Protein AF-A0A4Q3L6T0-F1 (afdb_monomer_lite)

Sequence (148 aa):
ELEGDLAALQEFAPKQRVLRARMAEKEELEARISYLRLQMQRKKTPHGPPHRLSEAALQGRIAKVRAQAVALDDEIRPLAEAAARLPNPEWGSLMRAGNDKSHLARQVERYADIYMSRVSNFLWQTPYSYMRALRGTLPHDILDTADR

Radius of gyration: 22.82 Å; chains: 1; bounding box: 48×35×68 Å

Secondary structure (DSSP, 8-state):
-HHHHHHHHHHHHHHHHHHHHHHHHHHHHHHHHHHHHHHHHHHHSTTPPP-SS-HHHHHHHHHHHHHHHHHHHHHHHHHHHHHHTSS-TTT--TTEETTEE-HHHHHHHHH-SS--S-GGGGGGS-TT----PPPPP-TTS---GGG-

pLDDT: mean 91.99, std 9.19, range [38.28, 98.0]

Foldseek 3Di:
DVVQLVVQCVVCVVLVVVLVVLVVVLVVLVVVLVVLVVVLVLVPDDVRDDDPDDNVRSVVVSVVSVVVSVVSCVVNVVSLLSQQCPPHNPHHDCQDDRPHGDPVVVVCVVPPPDDDPDPCVCVVPDPPDDDDDDDDDDPPDDDDPVND

Structure (mmCIF, N/CA/C/O backbone):
data_AF-A0A4Q3L6T0-F1
#
_entry.id   AF-A0A4Q3L6T0-F1
#
loop_
_atom_site.group_PDB
_atom_site.id
_atom_site.type_symbol
_atom_site.label_atom_id
_atom_site.label_alt_id
_atom_site.label_comp_id
_atom_site.label_asym_id
_atom_site.label_entity_id
_atom_site.label_seq_id
_atom_site.pdbx_PDB_ins_code
_atom_site.Cartn_x
_atom_site.Cartn_y
_atom_site.Cartn_z
_atom_site.occupancy
_atom_site.B_iso_or_equiv
_atom_site.auth_seq_id
_atom_site.auth_comp_id
_atom_site.auth_asym_id
_atom_site.auth_atom_id
_atom_site.pdbx_PDB_model_num
ATOM 1 N N . GLU A 1 1 ? 11.737 -7.370 -16.969 1.00 79.75 1 GLU A N 1
ATOM 2 C CA . GLU A 1 1 ? 11.548 -7.026 -15.540 1.00 79.75 1 GLU A CA 1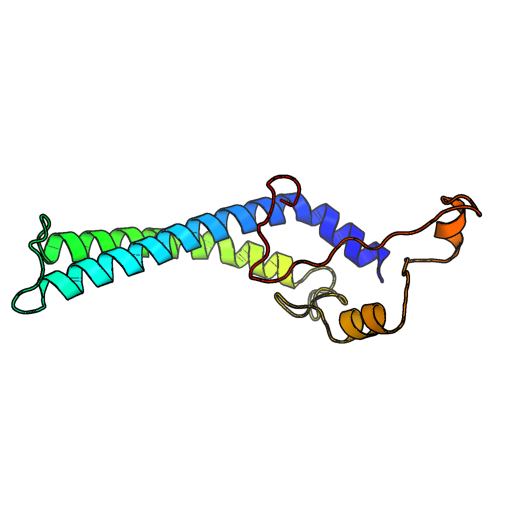
ATOM 3 C C . GLU A 1 1 ? 10.759 -5.728 -15.341 1.00 79.75 1 GLU A C 1
ATOM 5 O O . GLU A 1 1 ? 9.545 -5.816 -15.250 1.00 79.75 1 GLU A O 1
ATOM 10 N N . LEU A 1 2 ? 11.360 -4.526 -15.383 1.00 89.75 2 LEU A N 1
ATOM 11 C CA . LEU A 1 2 ? 10.659 -3.279 -15.001 1.00 89.75 2 LEU A CA 1
ATOM 12 C C . LEU A 1 2 ? 9.374 -2.970 -15.803 1.00 89.75 2 LEU A C 1
ATOM 14 O O . LEU A 1 2 ? 8.397 -2.501 -15.229 1.00 89.75 2 LEU A O 1
ATOM 18 N N . GLU A 1 3 ? 9.357 -3.224 -17.117 1.00 92.69 3 GLU A N 1
ATOM 19 C CA . GLU A 1 3 ? 8.159 -2.982 -17.949 1.00 92.69 3 GLU A CA 1
ATOM 20 C C . GLU A 1 3 ? 7.003 -3.919 -17.578 1.00 92.69 3 GLU A C 1
ATOM 22 O O . GLU A 1 3 ? 5.851 -3.495 -17.583 1.00 92.69 3 GLU A O 1
ATOM 27 N N . GLY A 1 4 ? 7.314 -5.168 -17.211 1.00 93.12 4 GLY A N 1
ATOM 28 C CA . GLY A 1 4 ? 6.326 -6.152 -16.766 1.00 93.12 4 GLY A CA 1
ATOM 29 C C . GLY A 1 4 ? 5.736 -5.792 -15.405 1.00 93.12 4 GLY A C 1
ATOM 30 O O . GLY A 1 4 ? 4.515 -5.785 -15.260 1.00 93.12 4 GLY A O 1
ATOM 31 N N . ASP A 1 5 ? 6.585 -5.406 -14.443 1.00 92.25 5 ASP A N 1
ATOM 32 C CA . ASP A 1 5 ? 6.147 -4.859 -13.150 1.00 92.25 5 ASP A CA 1
ATOM 33 C C . ASP A 1 5 ? 5.206 -3.662 -13.361 1.00 92.25 5 ASP A C 1
ATOM 35 O O . ASP A 1 5 ? 4.123 -3.610 -12.777 1.00 92.25 5 ASP A O 1
ATOM 39 N N . LEU A 1 6 ? 5.584 -2.712 -14.225 1.00 92.62 6 LEU A N 1
ATOM 40 C CA . LEU A 1 6 ? 4.780 -1.518 -14.476 1.00 92.62 6 LEU A CA 1
ATOM 41 C C . LEU A 1 6 ? 3.431 -1.849 -15.127 1.00 92.62 6 LEU A C 1
ATOM 43 O O . LEU A 1 6 ? 2.411 -1.318 -14.689 1.00 92.62 6 LEU A O 1
ATOM 47 N N . ALA A 1 7 ? 3.410 -2.727 -16.132 1.00 95.38 7 ALA A N 1
ATOM 48 C CA . ALA A 1 7 ? 2.179 -3.145 -16.799 1.00 95.38 7 ALA A CA 1
ATOM 49 C C . ALA A 1 7 ? 1.206 -3.819 -15.818 1.00 95.38 7 ALA A C 1
ATOM 51 O O . ALA A 1 7 ? 0.035 -3.446 -15.757 1.00 95.38 7 ALA A O 1
ATOM 52 N N . ALA A 1 8 ? 1.705 -4.733 -14.980 1.00 94.81 8 ALA A N 1
ATOM 53 C CA . ALA A 1 8 ? 0.903 -5.403 -13.959 1.00 94.81 8 ALA A CA 1
ATOM 54 C C . ALA A 1 8 ? 0.337 -4.416 -12.920 1.00 94.81 8 ALA A C 1
ATOM 56 O O . ALA A 1 8 ? -0.836 -4.497 -12.549 1.00 94.81 8 ALA A O 1
ATOM 57 N N . LEU A 1 9 ? 1.144 -3.446 -12.473 1.00 92.81 9 LEU A N 1
ATOM 58 C CA . LEU A 1 9 ? 0.697 -2.400 -11.546 1.00 92.81 9 LEU A CA 1
ATOM 59 C C . LEU A 1 9 ? -0.357 -1.476 -12.172 1.00 92.81 9 LEU A C 1
ATOM 61 O O . LEU A 1 9 ? -1.307 -1.085 -11.494 1.00 92.81 9 LEU A O 1
ATOM 65 N N . GLN A 1 10 ? -0.208 -1.132 -13.453 1.00 95.50 10 GLN A N 1
ATOM 66 C CA . GLN A 1 10 ? -1.180 -0.319 -14.187 1.00 95.50 10 GLN A CA 1
ATOM 67 C C . GLN A 1 10 ? -2.512 -1.052 -14.355 1.00 95.50 10 GLN A C 1
ATOM 69 O O . GLN A 1 10 ? -3.564 -0.473 -14.083 1.00 95.50 10 GLN A O 1
ATOM 74 N N . GLU A 1 11 ? -2.475 -2.330 -14.733 1.00 97.00 11 GLU A N 1
ATOM 75 C CA . GLU A 1 11 ? -3.670 -3.166 -14.863 1.00 97.00 11 GLU A CA 1
ATOM 76 C C . GLU A 1 11 ? -4.397 -3.322 -13.517 1.00 97.00 11 GLU A C 1
ATOM 78 O O . GLU A 1 11 ? -5.625 -3.232 -13.441 1.00 97.00 11 GLU A O 1
ATOM 83 N N . PHE A 1 12 ? -3.646 -3.476 -12.424 1.00 96.50 12 PHE A N 1
ATOM 84 C CA . PHE A 1 12 ? -4.212 -3.609 -11.083 1.00 96.50 12 PHE A CA 1
ATOM 85 C C . PHE A 1 12 ? -4.643 -2.276 -10.448 1.00 96.50 12 PHE A C 1
ATOM 87 O O . PHE A 1 12 ? -5.361 -2.277 -9.445 1.00 96.50 12 PHE A O 1
ATOM 94 N N . ALA A 1 13 ? -4.276 -1.126 -11.022 1.00 95.81 13 ALA A N 1
ATOM 95 C CA . ALA A 1 13 ? -4.515 0.194 -10.432 1.00 95.81 13 ALA A CA 1
ATOM 96 C C . ALA A 1 13 ? -5.977 0.458 -9.997 1.00 95.81 13 ALA A C 1
ATOM 98 O O . ALA A 1 13 ? -6.172 1.031 -8.919 1.00 95.81 13 ALA A O 1
ATOM 99 N N . PRO A 1 14 ? -7.028 0.041 -10.738 1.00 97.50 14 PRO A N 1
ATOM 100 C CA . PRO A 1 14 ? -8.408 0.180 -10.273 1.00 97.50 14 PRO A CA 1
ATOM 101 C C . PRO A 1 14 ? -8.687 -0.596 -8.981 1.00 97.50 14 PRO A C 1
ATOM 103 O O . PRO A 1 14 ? -9.278 -0.043 -8.054 1.00 97.50 14 PRO A O 1
ATOM 106 N N . LYS A 1 15 ? -8.210 -1.842 -8.881 1.00 96.81 15 LYS A N 1
ATOM 107 C CA . LYS A 1 15 ? -8.349 -2.675 -7.676 1.00 96.81 15 LYS A CA 1
ATOM 108 C C . LYS A 1 15 ? -7.513 -2.123 -6.524 1.00 96.81 15 LYS A C 1
ATOM 110 O O . LYS A 1 15 ? -7.988 -2.091 -5.393 1.00 96.81 15 LYS A O 1
ATOM 115 N N . GLN A 1 16 ? -6.324 -1.594 -6.815 1.00 95.56 16 GLN A N 1
ATOM 116 C CA . GLN A 1 16 ? -5.480 -0.926 -5.826 1.00 95.56 16 GLN A CA 1
ATOM 117 C C . GLN A 1 16 ? -6.174 0.289 -5.192 1.00 95.56 16 GLN A C 1
ATOM 119 O O . GLN A 1 16 ? -6.044 0.500 -3.986 1.00 95.56 16 GLN A O 1
ATOM 124 N N . ARG A 1 17 ? -6.921 1.085 -5.972 1.00 96.50 17 ARG A N 1
ATOM 125 C CA . ARG A 1 17 ? -7.706 2.214 -5.438 1.00 96.50 17 ARG A CA 1
ATOM 126 C C . ARG A 1 17 ? -8.799 1.742 -4.480 1.00 96.50 17 ARG A C 1
ATOM 128 O O . ARG A 1 17 ? -8.945 2.321 -3.408 1.00 96.50 17 ARG A O 1
ATOM 135 N N . VAL A 1 18 ? -9.515 0.674 -4.837 1.00 97.44 18 VAL A N 1
ATOM 136 C CA . VAL A 1 18 ? -10.536 0.067 -3.965 1.00 97.44 18 VAL A CA 1
ATOM 137 C C . VAL A 1 18 ? -9.906 -0.459 -2.676 1.00 97.44 18 VAL A C 1
ATOM 139 O O . VAL A 1 18 ? -10.389 -0.139 -1.593 1.00 97.44 18 VAL A O 1
ATOM 142 N N . LEU A 1 19 ? -8.792 -1.191 -2.780 1.00 97.06 19 LEU A N 1
ATOM 143 C CA . LEU A 1 19 ? -8.051 -1.704 -1.627 1.00 97.06 19 LEU A CA 1
ATOM 144 C C . LEU A 1 19 ? -7.632 -0.574 -0.677 1.00 97.06 19 LEU A C 1
ATOM 146 O O . LEU A 1 19 ? -7.892 -0.657 0.520 1.00 97.06 19 LEU A O 1
ATOM 150 N N . ARG A 1 20 ? -7.042 0.508 -1.205 1.00 95.94 20 ARG A N 1
ATOM 151 C CA . ARG A 1 20 ? -6.649 1.677 -0.399 1.00 95.94 20 ARG A CA 1
ATOM 152 C C . ARG A 1 20 ? -7.843 2.320 0.304 1.00 95.94 20 ARG A C 1
ATOM 154 O O . ARG A 1 20 ? -7.747 2.619 1.489 1.00 95.94 20 ARG A O 1
ATOM 161 N N . ALA A 1 21 ? -8.960 2.503 -0.400 1.00 96.62 21 ALA A N 1
ATOM 162 C CA . ALA A 1 21 ? -10.165 3.088 0.183 1.00 96.62 21 ALA A CA 1
ATOM 163 C C . ALA A 1 21 ? -10.731 2.224 1.324 1.00 96.62 21 ALA A C 1
ATOM 165 O O . ALA A 1 21 ? -11.053 2.746 2.387 1.00 96.62 21 ALA A O 1
ATOM 166 N N . ARG A 1 22 ? -10.794 0.900 1.136 1.00 97.56 22 ARG A N 1
ATOM 167 C CA . ARG A 1 22 ? -11.268 -0.042 2.163 1.00 97.56 22 ARG A CA 1
ATOM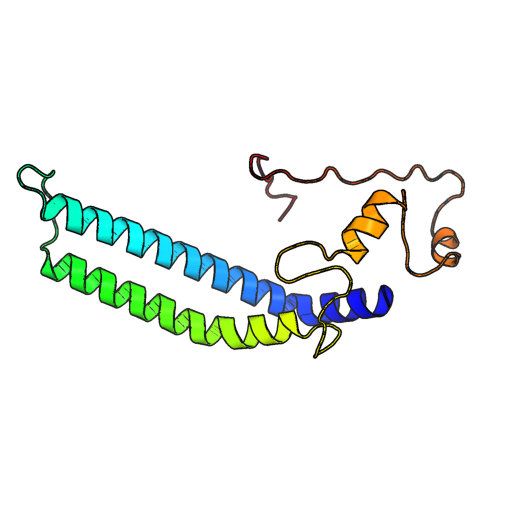 168 C C . ARG A 1 22 ? -10.338 -0.115 3.368 1.00 97.56 22 ARG A C 1
ATOM 170 O O . ARG A 1 22 ? -10.812 -0.151 4.498 1.00 97.56 22 ARG A O 1
ATOM 177 N N . MET A 1 23 ? -9.024 -0.095 3.146 1.00 96.56 23 MET A N 1
ATOM 178 C CA . MET A 1 23 ? -8.049 -0.027 4.236 1.00 96.56 23 MET A CA 1
ATOM 179 C C . MET A 1 23 ? -8.191 1.258 5.058 1.00 96.56 23 MET A C 1
ATOM 181 O O . MET A 1 23 ? -8.148 1.183 6.281 1.00 96.56 23 MET A O 1
ATOM 185 N N . ALA A 1 24 ? -8.403 2.408 4.409 1.00 96.69 24 ALA A N 1
ATOM 186 C CA . ALA A 1 24 ? -8.637 3.672 5.107 1.00 96.69 24 ALA A CA 1
ATOM 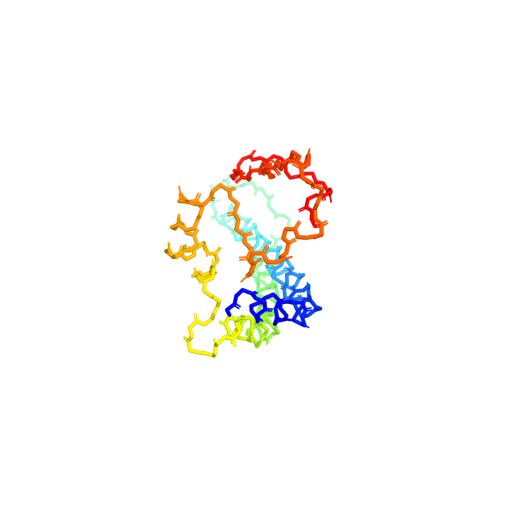187 C C . ALA A 1 24 ? -9.932 3.630 5.938 1.00 96.69 24 ALA A C 1
ATOM 189 O O . ALA A 1 24 ? -9.934 4.008 7.106 1.00 96.69 24 ALA A O 1
ATOM 190 N N . GLU A 1 25 ? -11.017 3.089 5.377 1.00 97.69 25 GLU A N 1
ATOM 191 C CA . GLU A 1 25 ? -12.275 2.891 6.110 1.00 97.69 25 GLU A CA 1
ATOM 192 C C . GLU A 1 25 ? -12.080 1.977 7.331 1.00 97.69 25 GLU A C 1
ATOM 194 O O . GLU A 1 25 ? -12.567 2.263 8.427 1.00 97.69 25 GLU A O 1
ATOM 199 N N . LYS A 1 26 ? -11.311 0.895 7.173 1.00 97.88 26 LYS A N 1
ATOM 200 C CA . LYS A 1 26 ? -10.970 -0.003 8.279 1.00 97.88 26 LYS A CA 1
ATOM 201 C C . LYS A 1 26 ? -10.175 0.722 9.371 1.00 97.88 26 LYS A C 1
ATOM 203 O O . LYS A 1 26 ? -10.509 0.573 10.547 1.00 97.88 26 LYS A O 1
ATOM 208 N N . GLU A 1 27 ? -9.176 1.521 9.001 1.00 97.44 27 GLU A N 1
ATOM 209 C CA . GLU A 1 27 ? -8.367 2.307 9.941 1.00 97.44 27 GLU A CA 1
ATOM 210 C C . GLU A 1 27 ? -9.239 3.267 10.772 1.00 97.44 27 GLU A C 1
ATOM 212 O O . GLU A 1 27 ? -9.102 3.343 11.997 1.00 97.44 27 GLU A O 1
ATOM 217 N N . GLU A 1 28 ? -10.220 3.925 10.148 1.00 97.69 28 GLU A N 1
ATOM 218 C CA . GLU A 1 28 ? -11.186 4.776 10.852 1.00 97.69 28 GLU A CA 1
ATOM 219 C C . GLU A 1 28 ? -12.031 3.990 11.872 1.00 97.69 28 GLU A C 1
ATOM 221 O O . GLU A 1 28 ? -12.256 4.450 13.002 1.00 97.69 28 GLU A O 1
ATOM 226 N N . LEU A 1 29 ? -12.492 2.785 11.517 1.00 98.00 29 LEU A N 1
ATOM 227 C CA . LEU A 1 29 ? -13.241 1.923 12.437 1.00 98.00 29 LEU A CA 1
ATOM 228 C C . LEU A 1 29 ? -12.370 1.443 13.606 1.00 98.00 29 LEU A C 1
ATOM 230 O O . LEU A 1 29 ? -12.834 1.429 14.751 1.00 98.00 29 LEU A O 1
ATOM 234 N N . GLU A 1 30 ? -11.111 1.085 13.359 1.00 97.81 30 GLU A N 1
ATOM 235 C CA . GLU A 1 30 ? -10.158 0.668 14.393 1.00 97.81 30 GLU A CA 1
ATOM 236 C C . GLU A 1 30 ? -9.817 1.811 15.360 1.00 97.81 30 GLU A C 1
ATOM 238 O O . GLU A 1 30 ? -9.829 1.625 16.588 1.00 97.81 30 GLU A O 1
ATOM 243 N N . ALA A 1 31 ? -9.613 3.022 14.835 1.00 97.94 31 ALA A N 1
ATOM 244 C CA . ALA A 1 31 ? -9.449 4.229 15.639 1.00 97.94 31 ALA A CA 1
ATOM 245 C C . ALA A 1 31 ? -10.693 4.486 16.507 1.00 97.94 31 ALA A C 1
ATOM 247 O O . ALA A 1 31 ? -10.593 4.744 17.714 1.00 97.94 31 ALA A O 1
ATOM 248 N N . ARG A 1 32 ? -11.891 4.320 15.934 1.00 97.69 32 ARG A N 1
ATOM 249 C CA . ARG A 1 32 ? -13.158 4.457 16.663 1.00 97.69 32 ARG A CA 1
ATOM 250 C C . ARG A 1 32 ? -13.314 3.416 17.770 1.00 97.69 32 ARG A C 1
ATOM 252 O O . ARG A 1 32 ? -13.774 3.760 18.861 1.00 97.69 32 ARG A O 1
ATOM 259 N N . ILE A 1 33 ? -12.929 2.162 17.530 1.00 97.69 33 ILE A N 1
ATOM 260 C CA . ILE A 1 33 ? -12.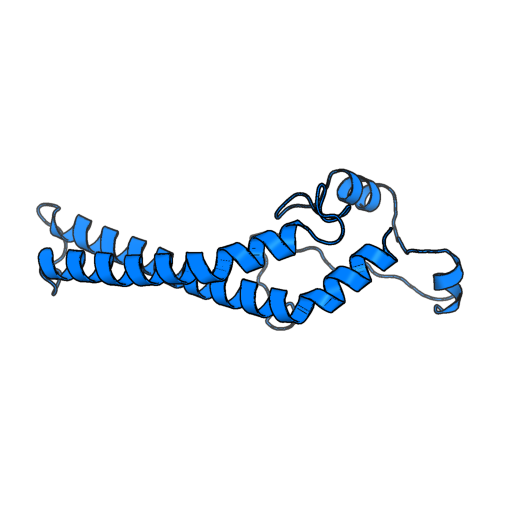913 1.112 18.560 1.00 97.69 33 ILE A CA 1
ATOM 261 C C . ILE A 1 33 ? -11.978 1.513 19.701 1.00 97.69 33 ILE A C 1
ATOM 263 O O . ILE A 1 33 ? -12.360 1.405 20.869 1.00 97.69 33 ILE A O 1
ATOM 267 N N . SER A 1 34 ? -10.781 2.001 19.379 1.00 97.56 34 SER A N 1
ATOM 268 C CA . SER A 1 34 ? -9.790 2.444 20.366 1.00 97.56 34 SER A CA 1
ATOM 269 C C . SER A 1 34 ? -10.332 3.579 21.237 1.00 97.56 34 SER A C 1
ATOM 271 O O . SER A 1 34 ? -10.253 3.518 22.466 1.00 97.56 34 SER A O 1
ATOM 273 N N . TYR A 1 35 ? -11.003 4.555 20.625 1.00 96.06 35 TYR A N 1
ATOM 274 C CA . TYR A 1 35 ? -11.657 5.643 21.346 1.00 96.06 35 TYR A CA 1
ATOM 275 C C . TYR A 1 35 ? -12.799 5.158 22.257 1.00 96.06 35 TYR A C 1
ATOM 277 O O . TYR A 1 35 ? -12.872 5.540 23.426 1.00 96.06 35 TYR A O 1
ATOM 285 N N . LEU A 1 36 ? -13.667 4.265 21.770 1.00 95.50 36 LEU A N 1
ATOM 286 C CA . LEU A 1 36 ? -14.754 3.689 22.575 1.00 95.50 36 LEU A CA 1
ATOM 287 C C . LEU A 1 36 ? -14.226 2.868 23.764 1.00 95.50 36 LEU A C 1
ATOM 289 O O . LEU A 1 36 ? -14.796 2.925 24.856 1.00 95.50 36 LEU A O 1
ATOM 293 N N . ARG A 1 37 ? -13.121 2.132 23.583 1.00 94.75 37 ARG A N 1
ATOM 294 C CA . ARG A 1 37 ? -12.446 1.409 24.672 1.00 94.75 37 ARG A CA 1
ATOM 295 C C . ARG A 1 37 ? -11.922 2.366 25.737 1.00 94.75 37 ARG A C 1
ATOM 297 O O . ARG A 1 37 ? -12.142 2.114 26.920 1.00 94.75 37 ARG A O 1
ATOM 304 N N . LEU A 1 38 ? -11.311 3.481 25.333 1.00 93.88 38 LEU A N 1
ATOM 305 C CA . LEU A 1 38 ? -10.857 4.517 26.262 1.00 93.88 38 LEU A CA 1
ATOM 306 C C . LEU A 1 38 ? -12.026 5.125 27.054 1.00 93.88 38 LEU A C 1
ATOM 308 O O . LEU A 1 38 ? -11.920 5.307 28.266 1.00 93.88 38 LEU A O 1
ATOM 312 N N . GLN A 1 39 ? -13.160 5.406 26.402 1.00 92.94 39 GLN A N 1
ATOM 313 C CA . GLN A 1 39 ? -14.366 5.900 27.082 1.00 92.94 39 GLN A CA 1
ATOM 314 C C . GLN A 1 39 ? -14.895 4.904 28.120 1.00 92.94 39 GLN A C 1
ATOM 316 O O . GLN A 1 39 ? -15.246 5.291 29.235 1.00 92.94 39 GLN A O 1
ATOM 321 N N . MET A 1 40 ? -14.923 3.617 27.769 1.00 92.06 40 MET A N 1
ATOM 322 C CA . MET A 1 40 ? -15.336 2.552 28.678 1.00 92.06 40 MET A CA 1
ATOM 323 C C . MET A 1 40 ? -14.381 2.429 29.869 1.00 92.06 40 MET A C 1
ATOM 325 O O . MET A 1 40 ? -14.841 2.335 31.004 1.00 92.06 40 MET A O 1
ATOM 329 N N . GLN A 1 41 ? -13.069 2.491 29.633 1.00 91.62 41 GLN A N 1
ATOM 330 C CA . GLN A 1 41 ? -12.064 2.464 30.694 1.00 91.62 41 GLN A CA 1
ATOM 331 C C . GLN A 1 41 ? -12.231 3.647 31.652 1.00 91.62 41 GLN A C 1
ATOM 333 O O . GLN A 1 41 ? -12.323 3.440 32.856 1.00 91.62 41 GLN A O 1
ATOM 338 N N . ARG A 1 42 ? -12.360 4.874 31.126 1.00 90.88 42 ARG A N 1
ATOM 339 C CA . ARG A 1 42 ? -12.581 6.084 31.936 1.00 90.88 42 ARG A CA 1
ATOM 340 C C . ARG A 1 42 ? -13.822 5.981 32.814 1.00 90.88 42 ARG A C 1
ATOM 342 O O . ARG A 1 42 ? -13.785 6.437 33.946 1.00 90.88 42 ARG A O 1
ATOM 349 N N . LYS A 1 43 ? -14.899 5.369 32.316 1.00 87.69 43 LYS A N 1
ATOM 350 C CA . LYS A 1 43 ? -16.127 5.157 33.093 1.00 87.69 43 LYS A CA 1
ATOM 351 C C . LYS A 1 43 ? -15.944 4.144 34.233 1.00 87.69 43 LYS A C 1
ATOM 353 O O . LYS A 1 43 ? -16.591 4.291 35.263 1.00 87.69 43 LYS A O 1
ATOM 358 N N . LYS A 1 44 ? -15.100 3.121 34.048 1.00 87.44 44 LYS A N 1
ATOM 359 C CA . LYS A 1 44 ? -14.800 2.106 35.077 1.00 87.44 44 LYS A CA 1
ATOM 360 C C . LYS A 1 44 ? -13.879 2.625 36.175 1.00 87.44 44 LYS A C 1
ATOM 362 O O . LYS A 1 44 ? -13.908 2.102 37.284 1.00 87.44 44 LYS A O 1
ATOM 367 N N . THR A 1 45 ? -13.052 3.622 35.871 1.00 88.31 45 THR A N 1
ATOM 368 C CA . THR A 1 45 ? -12.140 4.215 36.846 1.00 88.31 45 THR A CA 1
ATOM 369 C C . THR A 1 45 ? -12.923 4.955 37.939 1.00 88.31 45 THR A C 1
ATOM 371 O O . THR A 1 45 ? -13.724 5.838 37.616 1.00 88.31 45 THR A O 1
ATOM 374 N N . PRO A 1 46 ? -12.676 4.669 39.231 1.00 77.12 46 PRO A N 1
ATOM 375 C CA . PRO A 1 46 ? -13.211 5.480 40.322 1.00 77.12 46 PRO A CA 1
ATOM 376 C C . PRO A 1 46 ? -12.751 6.938 40.154 1.00 77.12 46 PRO A C 1
ATOM 378 O O . PRO A 1 46 ? -11.552 7.176 40.046 1.00 77.12 46 PRO A O 1
ATOM 381 N N . HIS A 1 47 ? -13.678 7.904 40.151 1.00 77.31 47 HIS A N 1
ATOM 382 C CA . HIS A 1 47 ? -13.448 9.340 39.855 1.00 77.31 47 HIS A CA 1
ATOM 383 C C . HIS A 1 47 ? -13.204 9.695 38.374 1.00 77.31 47 HIS A C 1
ATOM 385 O O . HIS A 1 47 ? -12.722 10.784 38.061 1.00 77.31 47 HIS A O 1
ATOM 391 N N . GLY A 1 48 ? -13.552 8.810 37.438 1.00 76.00 48 GLY A N 1
ATOM 392 C CA . GLY A 1 48 ? -13.529 9.134 36.014 1.00 76.00 48 GLY A CA 1
ATOM 393 C C . GLY A 1 48 ? -14.556 10.205 35.608 1.00 76.00 48 GLY A C 1
ATOM 394 O O . GLY A 1 48 ? -15.579 10.375 36.279 1.00 76.00 48 GLY A O 1
ATOM 395 N N . PRO A 1 49 ? -14.327 10.924 34.490 1.00 79.69 49 PRO A N 1
ATOM 396 C CA . PRO A 1 49 ? -15.281 11.910 33.995 1.00 79.69 49 PRO A CA 1
ATOM 397 C C . PRO A 1 49 ? -16.630 11.246 33.661 1.00 79.69 49 PRO A C 1
ATOM 399 O O . PRO A 1 49 ? -16.649 10.134 33.117 1.00 79.69 49 PRO A O 1
ATOM 402 N N . PRO A 1 50 ? -17.766 11.913 33.940 1.00 74.56 50 PRO A N 1
ATOM 403 C CA . PRO A 1 50 ? -19.080 11.351 33.669 1.00 74.56 50 PRO A CA 1
ATOM 404 C C . PRO A 1 50 ? -19.251 11.102 32.168 1.00 74.56 50 PRO A C 1
ATOM 406 O O . PRO A 1 50 ? -19.017 11.976 31.335 1.00 74.56 50 PRO A O 1
ATOM 409 N N . HIS A 1 51 ? -19.687 9.892 31.819 1.00 83.75 51 HIS A N 1
ATOM 410 C CA . HIS A 1 51 ? -19.961 9.508 30.439 1.00 83.75 51 HIS A CA 1
ATOM 411 C C . HIS A 1 51 ? -21.453 9.232 30.243 1.00 83.75 51 HIS A C 1
ATOM 413 O O . HIS A 1 51 ? -22.040 8.424 30.967 1.00 83.75 51 HIS A O 1
ATOM 419 N N . ARG A 1 52 ? -22.049 9.863 29.221 1.00 84.25 52 ARG A N 1
ATOM 420 C CA . ARG A 1 52 ? -23.497 9.825 28.945 1.00 84.25 52 ARG A CA 1
ATOM 421 C C . ARG A 1 52 ? -24.039 8.417 28.673 1.00 84.25 52 ARG A C 1
ATOM 423 O O . ARG A 1 52 ? -25.187 8.132 28.986 1.00 84.25 52 ARG A O 1
ATOM 430 N N . LEU A 1 53 ? -23.234 7.541 28.072 1.00 87.06 53 LEU A N 1
ATOM 431 C CA . LEU A 1 53 ? -23.636 6.163 27.761 1.00 87.06 53 LEU A CA 1
ATOM 432 C C . LEU A 1 53 ? -23.352 5.211 28.921 1.00 87.06 53 LEU A C 1
ATOM 434 O O . LEU A 1 53 ? -22.329 5.346 29.598 1.00 87.06 53 LEU A O 1
ATOM 438 N N . SER A 1 54 ? -24.222 4.216 29.111 1.00 90.00 54 SER A N 1
ATOM 439 C CA . SER A 1 54 ? -23.984 3.086 30.015 1.00 90.00 54 SER A CA 1
ATOM 440 C C . SER A 1 54 ? -22.823 2.210 29.528 1.00 90.00 54 SER A C 1
ATOM 442 O O . SER A 1 54 ? -22.433 2.264 28.360 1.00 90.00 54 SER A O 1
ATOM 444 N N . GLU A 1 55 ? -22.265 1.394 30.424 1.00 90.31 55 GLU A N 1
ATOM 445 C CA . GLU A 1 55 ? -21.228 0.422 30.053 1.00 90.31 55 GLU A CA 1
ATOM 446 C C . GLU A 1 55 ? -21.742 -0.558 28.991 1.00 90.31 55 GLU A C 1
ATOM 448 O O . GLU A 1 55 ? -21.105 -0.726 27.955 1.00 90.31 55 GLU A O 1
ATOM 453 N N . ALA A 1 56 ? -22.946 -1.103 29.191 1.00 92.50 56 ALA A N 1
ATOM 454 C CA . ALA A 1 56 ? -23.591 -1.986 28.223 1.00 92.50 56 ALA A CA 1
ATOM 455 C C . ALA A 1 56 ? -23.770 -1.316 26.847 1.00 92.50 56 ALA A C 1
ATOM 457 O O . ALA A 1 56 ? -23.519 -1.937 25.815 1.00 92.50 56 ALA A O 1
ATOM 458 N N . ALA A 1 57 ? -24.135 -0.028 26.808 1.00 93.19 57 ALA A N 1
ATOM 459 C CA . ALA A 1 57 ? -24.259 0.712 25.552 1.00 93.19 57 ALA A CA 1
ATOM 460 C C . ALA A 1 57 ? -22.902 0.926 24.854 1.00 93.19 57 ALA A C 1
ATOM 462 O O . ALA A 1 57 ? -22.827 0.848 23.626 1.00 93.19 57 ALA A O 1
ATOM 463 N N . LEU A 1 58 ? -21.826 1.177 25.609 1.00 93.94 58 LEU A N 1
ATOM 464 C CA . LEU A 1 58 ? -20.467 1.267 25.062 1.00 93.94 58 LEU A CA 1
ATOM 465 C C . LEU A 1 58 ? -19.995 -0.080 24.512 1.00 93.94 58 LEU A C 1
ATOM 467 O O . LEU A 1 58 ? -19.494 -0.138 23.390 1.00 93.94 58 LEU A O 1
ATOM 471 N N . GLN A 1 59 ? -20.220 -1.163 25.253 1.00 95.38 59 GLN A N 1
ATOM 472 C CA . GLN A 1 59 ? -19.876 -2.515 24.825 1.00 95.38 59 GLN A CA 1
ATOM 473 C C . GLN A 1 59 ? -20.646 -2.921 23.561 1.00 95.38 59 GLN A C 1
ATOM 475 O O . GLN A 1 59 ? -20.041 -3.424 22.615 1.00 95.38 59 GLN A O 1
ATOM 480 N N . GLY A 1 60 ? -21.946 -2.615 23.489 1.00 96.94 60 GLY A N 1
ATOM 481 C CA . GLY A 1 60 ? -22.758 -2.832 22.289 1.00 96.94 60 GLY A CA 1
ATOM 482 C C . GLY A 1 60 ? -22.258 -2.038 21.077 1.00 96.94 60 GLY A C 1
ATOM 483 O O . GLY A 1 60 ? -22.183 -2.574 19.971 1.00 96.94 60 GLY A O 1
ATOM 484 N N . ARG A 1 61 ? -21.830 -0.780 21.269 1.00 96.69 61 ARG A N 1
ATOM 485 C CA . ARG A 1 61 ? -21.202 0.014 20.197 1.00 96.69 61 ARG A CA 1
ATOM 486 C C . ARG A 1 61 ? -19.875 -0.583 19.738 1.00 96.69 61 ARG A C 1
ATOM 488 O O . ARG A 1 61 ? -19.662 -0.677 18.535 1.00 96.69 61 ARG A O 1
ATOM 495 N N . ILE A 1 62 ? -19.010 -1.002 20.663 1.00 97.25 62 ILE A N 1
ATOM 496 C CA . ILE A 1 62 ? -17.739 -1.664 20.329 1.00 97.25 62 ILE A CA 1
ATOM 497 C C . ILE A 1 62 ? -18.003 -2.932 19.514 1.00 97.25 62 ILE A C 1
ATOM 499 O O . ILE A 1 62 ? -17.363 -3.126 18.485 1.00 97.25 62 ILE A O 1
ATOM 503 N N . ALA A 1 63 ? -18.954 -3.768 19.941 1.00 97.81 63 ALA A N 1
ATOM 504 C CA . ALA A 1 63 ? -19.319 -4.990 19.228 1.00 97.81 63 ALA A CA 1
ATOM 505 C C . ALA A 1 63 ? -19.809 -4.691 17.803 1.00 97.81 63 ALA A C 1
ATOM 507 O O . ALA A 1 63 ? -19.352 -5.327 16.857 1.00 97.81 63 ALA A O 1
ATOM 508 N N . LYS A 1 64 ? -20.662 -3.669 17.637 1.00 97.94 64 LYS A N 1
ATOM 509 C CA . LYS A 1 64 ? -21.145 -3.233 16.321 1.00 97.94 64 LYS A CA 1
ATOM 510 C C . LYS A 1 64 ? -20.009 -2.766 15.407 1.00 97.94 64 LYS A C 1
ATOM 512 O O . LYS A 1 64 ? -19.922 -3.236 14.280 1.00 97.94 64 LYS A O 1
ATOM 517 N N . VAL A 1 65 ? -19.139 -1.868 15.879 1.00 97.94 65 VAL A N 1
ATOM 518 C CA . VAL A 1 65 ? -18.027 -1.344 15.058 1.00 97.94 65 VAL A CA 1
ATOM 519 C C . VAL A 1 65 ? -17.024 -2.454 14.732 1.00 97.94 65 VAL A C 1
ATOM 521 O O . VAL A 1 65 ? -16.541 -2.534 13.609 1.00 97.94 65 VAL A O 1
ATOM 524 N N . ARG A 1 66 ? -16.764 -3.370 15.673 1.00 97.88 66 ARG A N 1
ATOM 525 C CA . ARG A 1 66 ? -15.923 -4.546 15.419 1.00 97.88 66 ARG A CA 1
ATOM 526 C C . ARG A 1 66 ? -16.515 -5.445 14.333 1.00 97.88 66 ARG A C 1
ATOM 528 O O . ARG A 1 66 ? -15.765 -5.896 13.482 1.00 97.88 66 ARG A O 1
ATOM 535 N N . ALA A 1 67 ? -17.825 -5.692 14.343 1.00 97.88 67 ALA A N 1
ATOM 536 C CA . ALA A 1 67 ? -18.470 -6.490 13.301 1.00 97.88 67 ALA A CA 1
ATOM 537 C C . ALA A 1 67 ? -18.318 -5.849 11.909 1.00 97.88 67 ALA A C 1
ATOM 539 O O . ALA A 1 67 ? -18.071 -6.555 10.939 1.00 97.88 67 ALA A O 1
ATOM 540 N N . GLN A 1 68 ? -18.392 -4.516 11.822 1.00 97.81 68 GLN A N 1
ATOM 541 C CA . GLN A 1 68 ? -18.138 -3.783 10.575 1.00 97.81 68 GLN A CA 1
ATOM 542 C C . GLN A 1 68 ? -16.680 -3.918 10.114 1.00 97.81 68 GLN A C 1
ATOM 544 O O . GLN A 1 68 ? -16.440 -4.179 8.942 1.00 97.81 68 GLN A O 1
ATOM 549 N N . ALA A 1 69 ? -15.714 -3.798 11.031 1.00 97.25 69 ALA A N 1
ATOM 550 C CA . ALA A 1 69 ? -14.298 -3.971 10.704 1.00 97.25 69 ALA A CA 1
ATOM 551 C C . ALA A 1 69 ? -13.985 -5.397 10.211 1.00 97.25 69 ALA A C 1
ATOM 553 O O . ALA A 1 69 ? -13.231 -5.559 9.260 1.00 97.25 69 ALA A O 1
ATOM 554 N N . VAL A 1 70 ? -14.609 -6.419 10.811 1.00 97.50 70 VAL A N 1
ATOM 555 C CA . VAL A 1 70 ? -14.478 -7.816 10.359 1.00 97.50 70 VAL A CA 1
ATOM 556 C C . VAL A 1 70 ? -15.069 -8.008 8.961 1.00 97.50 70 VAL A C 1
ATOM 558 O O . VAL A 1 70 ? -14.443 -8.650 8.128 1.00 97.50 70 VAL A O 1
ATOM 561 N N . ALA A 1 71 ? -16.232 -7.417 8.675 1.00 96.75 71 ALA A N 1
ATOM 562 C CA . ALA A 1 71 ? -16.816 -7.482 7.336 1.00 96.75 71 ALA A CA 1
ATOM 563 C C . ALA A 1 71 ? -15.909 -6.823 6.277 1.00 96.75 71 ALA A C 1
ATOM 565 O O . ALA A 1 71 ? -15.743 -7.365 5.188 1.00 96.75 71 ALA A O 1
ATOM 566 N N . LEU A 1 72 ? -15.261 -5.700 6.611 1.00 97.12 72 LEU A N 1
ATOM 567 C CA . LEU A 1 72 ? -14.271 -5.079 5.724 1.00 97.12 72 LEU A CA 1
ATOM 568 C C . LEU A 1 72 ? -13.038 -5.959 5.509 1.00 97.12 72 LEU A C 1
ATOM 570 O O . LEU A 1 72 ? -12.496 -5.970 4.408 1.00 97.12 72 LEU A O 1
ATOM 574 N N . ASP A 1 73 ? -12.592 -6.709 6.518 1.00 97.31 73 ASP A N 1
ATOM 575 C CA . ASP A 1 73 ? -11.467 -7.639 6.360 1.00 97.31 73 ASP A CA 1
ATOM 576 C C . ASP A 1 73 ? -11.751 -8.740 5.331 1.00 97.31 73 ASP A C 1
ATOM 578 O O . ASP A 1 73 ? -10.845 -9.141 4.593 1.00 97.31 73 ASP A O 1
ATOM 582 N N . ASP A 1 74 ? -13.001 -9.191 5.227 1.00 96.44 74 ASP A N 1
ATOM 583 C CA . ASP A 1 74 ? -13.420 -10.157 4.208 1.00 96.44 74 ASP A CA 1
ATOM 584 C C . ASP A 1 74 ? -13.353 -9.570 2.787 1.00 96.44 74 ASP A C 1
ATOM 586 O O . ASP A 1 74 ? -13.024 -10.290 1.843 1.00 96.44 74 ASP A O 1
ATOM 590 N N . GLU A 1 75 ? -13.579 -8.262 2.630 1.00 95.88 75 GLU A N 1
ATOM 591 C CA . GLU A 1 75 ? -13.411 -7.551 1.354 1.00 95.88 75 GLU A CA 1
ATOM 592 C C . GLU A 1 75 ? -11.937 -7.241 1.036 1.00 95.88 75 GLU A C 1
ATOM 594 O O . GLU A 1 75 ? -11.501 -7.344 -0.113 1.00 95.88 75 GLU A O 1
ATOM 599 N N . ILE A 1 76 ? -11.154 -6.855 2.047 1.00 98.00 76 ILE A N 1
ATOM 600 C CA . ILE A 1 76 ? -9.754 -6.429 1.898 1.00 98.00 76 ILE A CA 1
ATOM 601 C C . ILE A 1 76 ? -8.851 -7.613 1.565 1.00 98.00 76 ILE A C 1
ATOM 603 O O . ILE A 1 76 ? -7.989 -7.496 0.693 1.00 98.00 76 ILE A O 1
ATOM 607 N N . ARG A 1 77 ? -9.032 -8.750 2.244 1.00 97.75 77 ARG A N 1
ATOM 608 C CA . ARG A 1 77 ? -8.156 -9.922 2.129 1.00 97.75 77 ARG A CA 1
ATOM 609 C C . ARG A 1 77 ? -7.917 -10.384 0.684 1.00 97.75 77 ARG A C 1
ATOM 611 O O . ARG A 1 77 ? -6.751 -10.417 0.293 1.00 97.75 77 ARG A O 1
ATOM 618 N N . PRO A 1 78 ? -8.942 -10.676 -0.143 1.00 97.19 78 PRO A N 1
ATOM 619 C CA . PRO A 1 78 ? -8.705 -11.130 -1.515 1.00 97.19 78 PRO A CA 1
ATOM 620 C C . PRO A 1 78 ? -8.014 -10.066 -2.380 1.00 97.19 78 PRO A C 1
ATOM 622 O O . PRO A 1 78 ? -7.222 -10.401 -3.260 1.00 97.19 78 PRO A O 1
ATOM 625 N N . LEU A 1 79 ? -8.271 -8.777 -2.131 1.00 97.00 79 LEU A N 1
ATOM 626 C CA . LEU A 1 79 ? -7.610 -7.684 -2.847 1.00 97.00 79 LEU A CA 1
ATOM 627 C C . LEU A 1 79 ? -6.134 -7.559 -2.451 1.00 97.00 79 LEU A C 1
ATOM 629 O O . LEU A 1 79 ? -5.286 -7.371 -3.321 1.00 97.00 79 LEU A O 1
ATOM 633 N N . ALA A 1 80 ? -5.825 -7.677 -1.160 1.00 95.50 80 ALA A N 1
ATOM 634 C CA . ALA A 1 80 ? -4.462 -7.627 -0.647 1.00 95.50 80 ALA A CA 1
ATOM 635 C C . ALA A 1 80 ? -3.634 -8.832 -1.119 1.00 95.50 80 ALA A C 1
ATOM 637 O O . ALA A 1 80 ? -2.496 -8.661 -1.554 1.00 95.50 80 ALA A O 1
ATOM 638 N N . GLU A 1 81 ? -4.216 -10.034 -1.108 1.00 94.75 81 GLU A N 1
ATOM 639 C CA . GLU A 1 81 ? -3.582 -11.244 -1.645 1.00 94.75 81 GLU A CA 1
ATOM 640 C C . GLU A 1 81 ? -3.304 -11.118 -3.145 1.00 94.75 81 GLU A C 1
ATOM 642 O O . GLU A 1 81 ? -2.205 -11.435 -3.598 1.00 94.75 81 GLU A O 1
ATOM 647 N N . ALA A 1 82 ? -4.270 -10.608 -3.917 1.00 95.00 82 ALA A N 1
ATOM 648 C CA . ALA A 1 82 ? -4.074 -10.360 -5.339 1.00 95.00 82 ALA A CA 1
ATOM 649 C C . ALA A 1 82 ? -2.966 -9.326 -5.590 1.00 95.00 82 ALA A C 1
ATOM 651 O O . ALA A 1 82 ? -2.141 -9.536 -6.472 1.00 95.00 82 ALA A O 1
ATOM 652 N N . ALA A 1 83 ? -2.908 -8.249 -4.799 1.00 94.38 83 ALA A N 1
ATOM 653 C CA . ALA A 1 83 ? -1.870 -7.226 -4.912 1.00 94.38 83 ALA A CA 1
ATOM 654 C C . ALA A 1 83 ? -0.467 -7.781 -4.608 1.00 94.38 83 ALA A C 1
ATOM 656 O O . ALA A 1 83 ? 0.490 -7.463 -5.310 1.00 94.38 83 ALA A O 1
ATOM 657 N N . ALA A 1 84 ? -0.344 -8.627 -3.581 1.00 92.62 84 ALA A N 1
ATOM 658 C CA . ALA A 1 84 ? 0.932 -9.202 -3.153 1.00 92.62 84 ALA A CA 1
ATOM 659 C C . ALA A 1 84 ? 1.532 -10.183 -4.175 1.00 92.62 84 ALA A C 1
ATOM 661 O O . ALA A 1 84 ? 2.747 -10.350 -4.226 1.00 92.62 84 ALA A O 1
ATOM 662 N N . ARG A 1 85 ? 0.685 -10.806 -5.000 1.00 93.94 85 ARG A N 1
ATOM 663 C CA . ARG A 1 85 ? 1.072 -11.772 -6.040 1.00 93.94 85 ARG A CA 1
ATOM 664 C C . ARG A 1 85 ? 1.451 -11.123 -7.374 1.00 93.94 85 ARG A C 1
ATOM 666 O O . ARG A 1 85 ? 1.639 -11.831 -8.361 1.00 93.94 85 ARG A O 1
ATOM 673 N N . LEU A 1 86 ? 1.525 -9.791 -7.436 1.00 92.81 86 LEU A N 1
ATOM 674 C CA . LEU A 1 86 ? 1.888 -9.067 -8.652 1.00 92.81 86 LEU A CA 1
ATOM 675 C C . LEU A 1 86 ? 3.353 -8.618 -8.651 1.00 92.81 86 LEU A C 1
ATOM 677 O O . LEU A 1 86 ? 3.835 -8.119 -7.633 1.00 92.81 86 LEU A O 1
ATOM 681 N N . PRO A 1 87 ? 4.036 -8.706 -9.808 1.00 92.06 87 PRO A N 1
ATOM 682 C CA . PRO A 1 87 ? 3.629 -9.430 -11.019 1.00 92.06 87 PRO A CA 1
ATOM 683 C C . PRO A 1 87 ? 3.875 -10.944 -10.916 1.00 92.06 87 PRO A C 1
ATOM 685 O O . PRO A 1 87 ? 3.404 -11.696 -11.764 1.00 92.06 87 PRO A O 1
ATOM 688 N N . ASN A 1 88 ? 4.633 -11.392 -9.913 1.00 93.25 88 ASN A N 1
ATOM 689 C CA . ASN A 1 88 ? 4.980 -12.792 -9.721 1.00 93.25 88 ASN A CA 1
ATOM 690 C C . ASN A 1 88 ? 4.212 -13.392 -8.527 1.00 93.25 88 ASN A C 1
ATOM 692 O O . ASN A 1 88 ? 4.271 -12.821 -7.438 1.00 93.25 88 ASN A O 1
ATO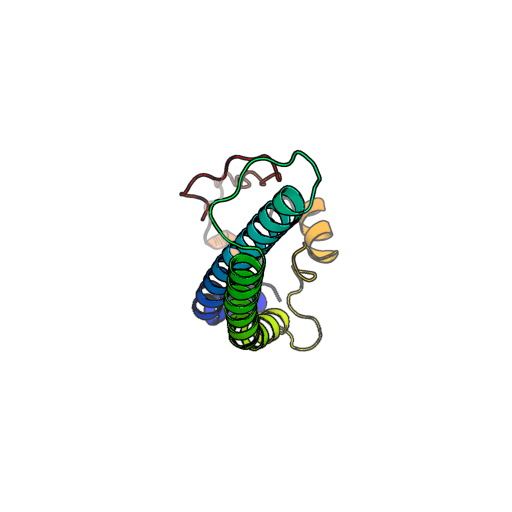M 696 N N . PRO A 1 89 ? 3.549 -14.552 -8.681 1.00 93.12 89 PRO A N 1
ATOM 697 C CA . PRO A 1 89 ? 2.722 -15.129 -7.623 1.00 93.12 89 PRO A CA 1
ATOM 698 C C . PRO A 1 89 ? 3.504 -15.588 -6.388 1.00 93.12 89 PRO A C 1
ATOM 700 O O . PRO A 1 89 ? 2.942 -15.581 -5.296 1.00 93.12 89 PRO A O 1
ATOM 703 N N . GLU A 1 90 ? 4.774 -15.959 -6.549 1.00 93.25 90 GLU A N 1
ATOM 704 C CA . GLU A 1 90 ? 5.618 -16.463 -5.461 1.00 93.25 90 GLU A CA 1
ATOM 705 C C . GLU A 1 90 ? 6.417 -15.339 -4.790 1.00 93.25 90 GLU A C 1
ATOM 707 O O . GLU A 1 90 ? 6.602 -15.337 -3.575 1.00 93.25 90 GLU A O 1
ATOM 712 N N . TRP A 1 91 ? 6.885 -14.366 -5.578 1.00 91.56 91 TRP A N 1
ATOM 713 C CA . TRP A 1 91 ? 7.846 -13.356 -5.116 1.00 91.56 91 TRP A CA 1
ATOM 714 C C . TRP A 1 91 ? 7.302 -11.925 -5.069 1.00 91.56 91 TRP A C 1
ATOM 716 O O . TRP A 1 91 ? 7.940 -11.055 -4.478 1.00 91.56 91 TRP A O 1
ATOM 726 N N . GLY A 1 92 ? 6.144 -11.661 -5.675 1.00 92.75 92 GLY A N 1
ATOM 727 C CA . GLY A 1 92 ? 5.617 -10.308 -5.837 1.00 92.75 92 GLY A CA 1
ATOM 728 C C . GLY A 1 92 ? 6.517 -9.431 -6.716 1.00 92.75 92 GLY A C 1
ATOM 729 O O . GLY A 1 92 ? 7.178 -9.917 -7.637 1.00 92.75 92 GLY A O 1
ATOM 730 N N . SER A 1 93 ? 6.520 -8.122 -6.451 1.00 92.75 93 SER A N 1
ATOM 731 C CA . SER A 1 93 ? 7.319 -7.142 -7.197 1.00 92.75 93 SER A CA 1
ATOM 732 C C . SER A 1 93 ? 8.774 -7.151 -6.767 1.00 92.75 93 SER A C 1
ATOM 734 O O . SER A 1 93 ? 9.096 -7.101 -5.583 1.00 92.75 93 SER A O 1
ATOM 736 N N . LEU A 1 94 ? 9.669 -7.057 -7.748 1.00 92.50 94 LEU A N 1
ATOM 737 C CA . LEU A 1 94 ? 11.102 -6.928 -7.503 1.00 92.50 94 LEU A CA 1
ATOM 738 C C . LEU A 1 94 ? 11.455 -5.657 -6.725 1.00 92.50 94 LEU A C 1
ATOM 740 O O . LEU A 1 94 ? 12.481 -5.621 -6.047 1.00 92.50 94 LEU A O 1
ATOM 744 N N . MET A 1 95 ? 10.624 -4.614 -6.805 1.00 93.94 95 MET A N 1
ATOM 745 C CA . MET A 1 95 ? 10.875 -3.319 -6.167 1.00 93.94 95 MET A CA 1
ATOM 746 C C . MET A 1 95 ? 10.253 -3.197 -4.767 1.00 93.94 95 MET A C 1
ATOM 748 O O . MET A 1 95 ? 10.521 -2.220 -4.058 1.00 93.94 95 MET A O 1
ATOM 752 N N . ARG A 1 96 ? 9.445 -4.174 -4.333 1.00 92.94 96 ARG A N 1
ATOM 753 C CA . ARG A 1 96 ? 8.734 -4.147 -3.046 1.00 92.94 96 ARG A CA 1
ATOM 754 C C . ARG A 1 96 ? 8.975 -5.410 -2.227 1.00 92.94 96 ARG A C 1
ATOM 756 O O . ARG A 1 96 ? 9.089 -6.501 -2.756 1.00 92.94 96 ARG A O 1
ATOM 763 N N . ALA A 1 97 ? 9.036 -5.247 -0.913 1.00 92.00 97 ALA A N 1
ATOM 764 C CA . ALA A 1 97 ? 9.038 -6.333 0.060 1.00 92.00 97 ALA A CA 1
ATOM 765 C C . ALA A 1 97 ? 7.933 -6.033 1.079 1.00 92.00 97 ALA A C 1
ATOM 767 O O . ALA A 1 97 ? 8.139 -5.300 2.050 1.00 92.00 97 ALA A O 1
ATOM 768 N N . GLY A 1 98 ? 6.720 -6.514 0.794 1.00 88.25 98 GLY A N 1
ATOM 769 C CA . GLY A 1 98 ? 5.517 -6.060 1.490 1.00 88.25 98 GLY A CA 1
ATOM 770 C C . GLY A 1 98 ? 5.297 -4.556 1.289 1.00 88.25 98 GLY A C 1
ATOM 771 O O . GLY A 1 98 ? 5.297 -4.068 0.159 1.00 88.25 98 GLY A O 1
ATOM 772 N N . ASN A 1 99 ? 5.150 -3.813 2.389 1.00 87.75 99 ASN A N 1
ATOM 773 C CA . ASN A 1 99 ? 4.944 -2.360 2.352 1.00 87.75 99 ASN A CA 1
ATOM 774 C C . ASN A 1 99 ? 6.234 -1.546 2.136 1.00 87.75 99 ASN A C 1
ATOM 776 O O . ASN A 1 99 ? 6.159 -0.339 1.902 1.00 87.75 99 ASN A O 1
ATOM 780 N N . ASP A 1 100 ? 7.411 -2.171 2.196 1.00 92.12 100 ASP A N 1
ATOM 781 C CA . ASP A 1 100 ? 8.700 -1.481 2.110 1.00 92.12 100 ASP A CA 1
ATOM 782 C C . ASP A 1 100 ? 9.383 -1.698 0.745 1.00 92.12 100 ASP A C 1
ATOM 784 O O . ASP A 1 100 ? 8.942 -2.490 -0.093 1.00 92.12 100 ASP A O 1
ATOM 788 N N . LYS A 1 101 ? 10.463 -0.959 0.483 1.00 94.25 101 LYS A N 1
ATOM 789 C CA . LYS A 1 101 ? 11.374 -1.199 -0.639 1.00 94.25 101 LYS A CA 1
ATOM 790 C C . LYS A 1 101 ? 12.048 -2.563 -0.466 1.00 94.25 101 LYS A C 1
ATOM 792 O O . LYS A 1 101 ? 12.451 -2.929 0.640 1.00 94.25 101 LYS A O 1
ATOM 797 N N . SER A 1 102 ? 12.221 -3.302 -1.557 1.00 96.00 102 SER A N 1
ATOM 798 C CA . SER A 1 102 ? 13.039 -4.520 -1.537 1.00 96.00 102 SER A CA 1
ATOM 799 C C . SER A 1 102 ? 14.529 -4.190 -1.342 1.00 96.00 102 SER A C 1
ATOM 801 O O . SER A 1 102 ? 14.955 -3.033 -1.428 1.00 96.00 102 SER A O 1
ATOM 803 N N . HIS A 1 103 ? 15.357 -5.209 -1.095 1.00 97.06 103 HIS A N 1
ATOM 804 C CA . HIS A 1 103 ? 16.813 -5.027 -1.086 1.00 97.06 103 HIS A CA 1
ATOM 805 C C . HIS A 1 103 ? 17.329 -4.545 -2.452 1.00 97.06 103 HIS A C 1
ATOM 807 O O . HIS A 1 103 ? 18.136 -3.620 -2.511 1.00 97.06 103 HIS A O 1
ATOM 813 N N . LEU A 1 104 ? 16.802 -5.108 -3.545 1.00 95.81 104 LEU A N 1
ATOM 814 C CA . LEU A 1 104 ? 17.146 -4.690 -4.903 1.00 95.81 104 LEU A CA 1
ATOM 815 C C . LEU A 1 104 ? 16.772 -3.225 -5.153 1.00 95.81 104 LEU A C 1
ATOM 817 O O . LEU A 1 104 ? 17.596 -2.472 -5.660 1.00 95.81 104 LEU A O 1
ATOM 821 N N . ALA A 1 105 ? 15.579 -2.787 -4.739 1.00 96.06 105 ALA A N 1
ATOM 822 C CA . ALA A 1 105 ? 15.168 -1.390 -4.875 1.00 96.06 105 ALA A CA 1
ATOM 823 C C . ALA A 1 105 ? 16.133 -0.438 -4.156 1.00 96.06 105 ALA A C 1
ATOM 825 O O . ALA A 1 105 ? 16.483 0.606 -4.699 1.00 96.06 105 ALA A O 1
ATOM 826 N N . ARG A 1 106 ? 16.620 -0.821 -2.967 1.00 96.56 106 ARG A N 1
ATOM 827 C CA . ARG A 1 106 ? 17.644 -0.051 -2.243 1.00 96.56 106 ARG A CA 1
ATOM 828 C C . ARG A 1 106 ? 18.994 -0.041 -2.959 1.00 96.56 106 ARG A C 1
ATOM 830 O O . ARG A 1 106 ? 19.700 0.959 -2.887 1.00 96.56 106 ARG A O 1
ATOM 837 N N . GLN A 1 107 ? 19.377 -1.133 -3.621 1.00 97.62 107 GLN A N 1
ATOM 838 C CA . GLN A 1 107 ? 20.596 -1.168 -4.435 1.00 97.62 107 GLN A CA 1
ATOM 839 C C . GLN A 1 107 ? 20.464 -0.249 -5.650 1.00 97.62 107 GLN A C 1
ATOM 841 O O . GLN A 1 107 ? 21.356 0.558 -5.886 1.00 97.62 107 GLN A O 1
ATOM 846 N N . VAL A 1 108 ? 19.343 -0.314 -6.371 1.00 96.19 108 VAL A N 1
ATOM 847 C CA . VAL A 1 108 ? 19.070 0.573 -7.511 1.00 96.19 108 VAL A CA 1
ATOM 848 C C . VAL A 1 108 ? 19.117 2.034 -7.069 1.00 96.19 108 VAL A C 1
ATOM 850 O O . VAL A 1 108 ? 19.862 2.809 -7.649 1.00 96.19 108 VAL A O 1
ATOM 853 N N . GLU A 1 109 ? 18.416 2.396 -5.993 1.00 94.12 109 GLU A N 1
ATOM 854 C CA . GLU A 1 109 ? 18.415 3.765 -5.455 1.00 94.12 109 GLU A CA 1
ATOM 855 C C . GLU A 1 109 ? 19.808 4.251 -5.027 1.00 94.12 109 GLU A C 1
ATOM 857 O O . GLU A 1 109 ? 20.116 5.431 -5.148 1.00 94.12 109 GLU A O 1
ATOM 862 N N . ARG A 1 110 ? 20.660 3.353 -4.521 1.00 96.62 110 ARG A N 1
ATOM 863 C CA . ARG A 1 110 ? 22.017 3.701 -4.082 1.00 96.62 110 ARG A CA 1
ATOM 864 C C . ARG A 1 110 ? 22.993 3.876 -5.242 1.00 96.62 110 ARG A C 1
ATOM 866 O O . ARG A 1 110 ? 23.906 4.687 -5.129 1.00 96.62 110 ARG A O 1
ATOM 873 N N . TYR A 1 111 ? 22.873 3.054 -6.280 1.00 97.88 111 TYR A N 1
ATOM 874 C CA . TYR A 1 111 ? 23.905 2.921 -7.312 1.00 97.88 111 TYR A CA 1
ATOM 875 C C . TYR A 1 111 ? 23.525 3.529 -8.661 1.00 97.88 111 TYR A C 1
ATOM 877 O O . TYR A 1 111 ? 24.403 3.690 -9.505 1.00 97.88 111 TYR A O 1
ATOM 885 N N . ALA A 1 112 ? 22.252 3.849 -8.884 1.00 96.19 112 ALA A N 1
ATOM 886 C CA . ALA A 1 112 ? 21.778 4.443 -10.123 1.00 96.19 112 ALA A CA 1
ATOM 887 C C . ALA A 1 112 ? 21.179 5.826 -9.851 1.00 96.19 112 ALA A C 1
ATOM 889 O O . ALA A 1 112 ? 20.116 5.934 -9.242 1.00 96.19 112 ALA A O 1
ATOM 890 N N . ASP A 1 113 ? 21.823 6.876 -10.370 1.00 94.12 113 ASP A N 1
ATOM 891 C CA . ASP A 1 113 ? 21.269 8.239 -10.339 1.00 94.12 113 ASP A CA 1
ATOM 892 C C . ASP A 1 113 ? 19.928 8.312 -11.089 1.00 94.12 113 ASP A C 1
ATOM 894 O O . ASP A 1 113 ? 19.014 9.044 -10.710 1.00 94.12 113 ASP A O 1
ATOM 898 N N . ILE A 1 114 ? 19.807 7.516 -12.157 1.00 94.06 114 ILE A N 1
ATOM 899 C CA . ILE A 1 114 ? 18.597 7.316 -12.953 1.00 94.06 114 ILE A CA 1
ATOM 900 C C . ILE A 1 114 ? 18.500 5.851 -13.378 1.00 94.06 114 ILE A C 1
ATOM 902 O O . ILE A 1 114 ? 19.512 5.201 -13.641 1.00 94.06 114 ILE A O 1
ATOM 906 N N . TYR A 1 115 ? 17.280 5.328 -13.498 1.00 94.69 115 TYR A N 1
ATOM 907 C CA . TYR A 1 115 ? 17.042 3.981 -14.011 1.00 94.69 115 TYR A CA 1
ATOM 908 C C . TYR A 1 115 ? 15.843 3.952 -14.963 1.00 94.69 115 TYR A C 1
ATOM 910 O O . TYR A 1 115 ? 14.914 4.752 -14.864 1.00 94.69 115 TYR A O 1
ATOM 918 N N . MET A 1 116 ? 15.884 3.024 -15.914 1.00 94.88 116 MET A N 1
ATOM 919 C CA . MET A 1 116 ? 14.855 2.801 -16.927 1.00 94.88 116 MET A CA 1
ATOM 920 C C . MET A 1 116 ? 14.926 1.351 -17.410 1.00 94.88 116 MET A C 1
ATOM 922 O O . MET A 1 116 ? 15.909 0.660 -17.154 1.00 94.88 116 MET A O 1
ATOM 926 N N . SER A 1 117 ? 13.902 0.882 -18.124 1.00 95.06 117 SER A N 1
ATOM 927 C CA . SER A 1 117 ? 13.864 -0.500 -18.617 1.00 95.06 117 SER A CA 1
ATOM 928 C C . SER A 1 117 ? 14.919 -0.811 -19.681 1.00 95.06 117 SER A C 1
ATOM 930 O O . SER A 1 117 ? 15.371 -1.949 -19.777 1.00 95.06 117 SER A O 1
ATOM 932 N N . ARG A 1 118 ? 15.297 0.184 -20.494 1.00 95.75 118 ARG A N 1
ATOM 933 C CA . ARG A 1 118 ? 16.236 0.048 -21.616 1.00 95.75 118 ARG A CA 1
ATOM 934 C C . ARG A 1 118 ? 16.854 1.388 -21.990 1.00 95.75 118 ARG A C 1
ATOM 936 O O . ARG A 1 118 ? 16.198 2.420 -21.889 1.00 95.75 118 ARG A O 1
ATOM 943 N N . VAL A 1 119 ? 18.078 1.354 -22.517 1.00 95.75 119 VAL A N 1
ATOM 944 C CA . VAL A 1 119 ? 18.826 2.549 -22.953 1.00 95.75 119 VAL A CA 1
ATOM 945 C C . VAL A 1 119 ? 18.099 3.322 -24.053 1.00 95.75 119 VAL A C 1
ATOM 947 O O . VAL A 1 119 ? 18.138 4.547 -24.071 1.00 95.75 119 VAL A O 1
ATOM 950 N N . SER A 1 120 ? 17.374 2.645 -24.948 1.00 96.81 120 SER A N 1
ATOM 951 C CA . SER A 1 120 ? 16.630 3.330 -26.012 1.00 96.81 120 SER A CA 1
ATOM 952 C C . SER A 1 120 ? 15.534 4.260 -25.486 1.00 96.81 120 SER A C 1
ATOM 954 O O . SER A 1 120 ? 15.079 5.123 -26.231 1.00 96.81 120 SER A O 1
ATOM 956 N N . ASN A 1 121 ? 15.150 4.171 -24.205 1.00 95.50 121 ASN A N 1
ATOM 957 C CA . ASN A 1 121 ? 14.224 5.134 -23.619 1.00 95.50 121 ASN A CA 1
ATOM 958 C C . ASN A 1 121 ? 14.816 6.559 -23.560 1.00 95.50 121 ASN A C 1
ATOM 960 O O . ASN A 1 121 ? 14.050 7.519 -23.523 1.00 95.50 121 ASN A O 1
ATOM 964 N N . PHE A 1 122 ? 16.146 6.726 -23.628 1.00 94.81 122 PHE A N 1
ATOM 965 C CA . PHE A 1 122 ? 16.777 8.044 -23.775 1.00 94.81 122 PHE A CA 1
ATOM 966 C C . PHE A 1 122 ? 16.442 8.733 -25.102 1.00 94.81 122 PHE A C 1
ATOM 968 O O . PHE A 1 122 ? 16.512 9.954 -25.166 1.00 94.81 122 PHE A O 1
ATOM 975 N N . LEU A 1 123 ? 16.026 7.995 -26.138 1.00 96.12 123 LEU A N 1
ATOM 976 C CA . LEU A 1 123 ? 15.627 8.586 -27.422 1.00 96.12 123 LEU A CA 1
ATOM 977 C C . LEU A 1 123 ? 14.355 9.442 -27.311 1.00 96.12 123 LEU A C 1
ATOM 979 O O . LEU A 1 123 ? 14.098 10.272 -28.176 1.00 96.12 123 LEU A O 1
ATOM 983 N N . TRP A 1 124 ? 13.576 9.264 -26.240 1.00 95.38 124 TRP A N 1
ATOM 984 C CA . TRP A 1 124 ? 12.406 10.092 -25.928 1.00 95.38 124 TRP A CA 1
ATOM 985 C C . TRP A 1 124 ? 12.756 11.347 -25.123 1.00 95.38 124 TRP A C 1
ATOM 987 O O . TRP A 1 124 ? 11.868 12.114 -24.757 1.00 95.38 124 TRP A O 1
ATOM 997 N N . GLN A 1 125 ? 14.034 11.542 -24.806 1.00 95.00 125 GLN A N 1
ATOM 998 C CA . GLN A 1 125 ? 14.547 12.695 -24.082 1.00 95.00 125 GLN A CA 1
ATOM 999 C C . GLN A 1 125 ? 15.435 13.527 -25.003 1.00 95.00 125 GLN A C 1
ATOM 1001 O O . GLN A 1 125 ? 16.062 13.015 -25.930 1.00 95.00 125 GLN A O 1
ATOM 1006 N N . THR A 1 126 ? 15.510 14.830 -24.742 1.00 95.00 126 THR A N 1
ATOM 1007 C CA . THR A 1 126 ? 16.494 15.677 -25.417 1.00 95.00 126 THR A CA 1
ATOM 1008 C C . THR A 1 126 ? 17.885 15.425 -24.819 1.00 95.00 126 THR A C 1
ATOM 1010 O O . THR A 1 126 ? 17.995 15.241 -23.604 1.00 95.00 126 THR A O 1
ATOM 1013 N N . PRO A 1 127 ? 18.972 15.470 -25.615 1.00 94.69 127 PRO A N 1
ATOM 1014 C CA . PRO A 1 127 ? 20.341 15.422 -25.090 1.00 94.69 127 PRO A CA 1
ATOM 1015 C C . PRO A 1 127 ? 20.665 16.532 -24.075 1.00 94.69 127 PRO A C 1
ATOM 1017 O O . PRO A 1 127 ? 21.651 16.435 -23.354 1.00 94.69 127 PRO A O 1
ATOM 1020 N N . TYR A 1 128 ? 19.836 17.579 -24.009 1.00 96.19 128 TYR A N 1
ATOM 1021 C CA . TYR A 1 128 ? 19.953 18.683 -23.054 1.00 96.19 128 TYR A CA 1
ATOM 1022 C C . TYR A 1 128 ? 19.055 18.515 -21.812 1.00 96.19 128 TYR A C 1
ATOM 1024 O O . TYR A 1 128 ? 18.879 19.465 -21.047 1.00 96.19 128 TYR A O 1
ATOM 1032 N N . SER A 1 129 ? 18.441 17.341 -21.613 1.00 94.81 129 SER A N 1
ATOM 1033 C CA . SER A 1 129 ? 17.515 17.095 -20.503 1.00 94.81 129 SER A CA 1
ATOM 1034 C C . SER A 1 129 ? 18.223 17.187 -19.151 1.00 94.81 129 SER A C 1
ATOM 1036 O O . SER A 1 129 ? 19.192 16.480 -18.887 1.00 94.81 129 SER A O 1
ATOM 1038 N N . TYR A 1 130 ? 17.670 18.004 -18.252 1.00 94.81 130 TYR A N 1
ATOM 1039 C CA . TYR A 1 130 ? 18.079 18.057 -16.851 1.00 94.81 130 TYR A CA 1
ATOM 1040 C C . TYR A 1 130 ? 17.101 17.246 -15.994 1.00 94.81 130 TYR A C 1
ATOM 1042 O O . TYR A 1 130 ? 15.987 17.692 -15.708 1.00 94.81 130 TYR A O 1
ATOM 1050 N N . MET A 1 131 ? 17.507 16.035 -15.607 1.00 93.12 131 MET A N 1
ATOM 1051 C CA . MET A 1 131 ? 16.673 15.112 -14.835 1.00 93.12 131 MET A CA 1
ATOM 1052 C C . MET A 1 131 ? 16.731 15.455 -13.344 1.00 93.12 131 MET A C 1
ATOM 1054 O O . MET A 1 131 ? 17.806 15.512 -12.753 1.00 93.12 131 MET A O 1
ATOM 1058 N N . ARG A 1 132 ? 15.566 15.688 -12.729 1.00 92.81 132 ARG A N 1
ATOM 1059 C CA . ARG A 1 132 ? 15.443 15.985 -11.296 1.00 92.81 132 ARG A CA 1
ATOM 1060 C C . ARG A 1 132 ? 14.730 14.844 -10.592 1.00 92.81 132 ARG A C 1
ATOM 1062 O O . ARG A 1 132 ? 13.644 14.451 -11.011 1.00 92.81 132 ARG A O 1
ATOM 1069 N N . ALA A 1 133 ? 15.321 14.356 -9.507 1.00 89.75 133 ALA A N 1
ATOM 1070 C CA . ALA A 1 133 ? 14.642 13.431 -8.616 1.00 89.75 133 ALA A CA 1
ATOM 1071 C C . ALA A 1 133 ? 13.473 14.137 -7.914 1.00 89.75 133 ALA A C 1
ATOM 1073 O O . ALA A 1 133 ? 13.579 15.303 -7.520 1.00 89.75 133 ALA A O 1
ATOM 1074 N N . LEU A 1 134 ? 12.365 13.417 -7.739 1.00 86.44 134 LEU A N 1
ATOM 1075 C CA . LEU A 1 134 ? 11.297 13.856 -6.848 1.00 86.44 134 LEU A CA 1
ATOM 1076 C C . LEU A 1 134 ? 11.820 13.859 -5.408 1.00 86.44 134 LEU A C 1
ATOM 1078 O O . LEU A 1 134 ? 12.617 13.000 -5.021 1.00 86.44 134 LEU A O 1
ATOM 1082 N N . ARG A 1 135 ? 11.367 14.827 -4.609 1.00 85.25 135 ARG A N 1
ATOM 1083 C CA . ARG A 1 135 ? 11.676 14.858 -3.180 1.00 85.25 135 ARG A CA 1
ATOM 1084 C C . ARG A 1 135 ? 11.026 13.635 -2.524 1.00 85.25 135 ARG A C 1
ATOM 1086 O O . ARG A 1 135 ? 9.828 13.423 -2.671 1.00 85.25 135 ARG A O 1
ATOM 1093 N N . GLY A 1 136 ? 11.824 12.828 -1.828 1.00 83.94 136 GLY A N 1
ATOM 1094 C CA . GLY A 1 136 ? 11.300 11.726 -1.023 1.00 83.94 136 GLY A CA 1
ATOM 1095 C C . GLY A 1 136 ? 10.497 12.240 0.173 1.00 83.94 136 GLY A C 1
ATOM 1096 O O . GLY A 1 136 ? 10.745 13.345 0.647 1.00 83.94 136 GLY A O 1
ATOM 1097 N N . THR A 1 137 ? 9.568 11.422 0.664 1.00 86.50 137 THR A N 1
ATOM 1098 C CA . THR A 1 137 ? 8.723 11.745 1.821 1.00 86.50 137 THR A CA 1
ATOM 1099 C C . THR A 1 137 ? 9.278 11.138 3.108 1.00 86.50 137 THR A C 1
ATOM 1101 O O . THR A 1 137 ? 9.669 9.966 3.129 1.00 86.50 137 THR A O 1
ATOM 1104 N N . LEU A 1 138 ? 9.236 11.892 4.200 1.00 89.31 138 LEU A N 1
ATOM 1105 C CA . LEU A 1 138 ? 9.486 11.446 5.567 1.00 89.31 138 LEU A CA 1
ATOM 1106 C C . LEU A 1 138 ? 8.166 11.312 6.346 1.00 89.31 138 LEU A C 1
ATOM 1108 O O . LEU A 1 138 ? 7.186 11.973 6.014 1.00 89.31 138 LEU A O 1
ATOM 1112 N N . PRO A 1 139 ? 8.111 10.504 7.424 1.00 89.81 139 PRO A N 1
ATOM 1113 C CA . PRO A 1 139 ? 6.872 10.301 8.186 1.00 89.81 139 PRO A CA 1
ATOM 1114 C C . PRO A 1 139 ? 6.254 11.562 8.812 1.00 89.81 139 PRO A C 1
ATOM 1116 O O . PRO A 1 139 ? 5.090 11.537 9.194 1.00 89.81 139 PRO A O 1
ATOM 1119 N N . HIS A 1 140 ? 7.032 12.634 8.966 1.00 91.75 140 HIS A N 1
ATOM 1120 C CA . HIS A 1 140 ? 6.575 13.916 9.508 1.00 91.75 140 HIS A CA 1
ATOM 1121 C C . HIS A 1 140 ? 6.324 14.970 8.422 1.00 91.75 140 HIS A C 1
ATOM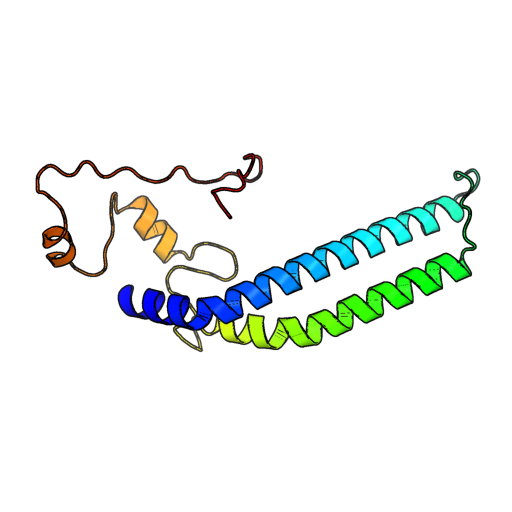 1123 O O . HIS A 1 140 ? 6.001 16.111 8.757 1.00 91.75 140 HIS A O 1
ATOM 1129 N N . ASP A 1 141 ? 6.492 14.616 7.146 1.00 89.75 141 ASP A N 1
ATOM 1130 C CA . ASP A 1 141 ? 6.190 15.528 6.054 1.00 89.75 141 ASP A CA 1
ATOM 1131 C C . ASP A 1 141 ? 4.682 15.765 5.979 1.00 89.75 141 ASP A C 1
ATOM 1133 O O . ASP A 1 141 ? 3.861 14.857 6.135 1.00 89.75 141 ASP A O 1
ATOM 1137 N N . ILE A 1 142 ? 4.317 17.016 5.720 1.00 86.81 142 ILE A N 1
ATOM 1138 C CA . ILE A 1 142 ? 2.934 17.388 5.450 1.00 86.81 142 ILE A CA 1
ATOM 1139 C C . ILE A 1 142 ? 2.648 16.968 4.010 1.00 86.81 142 ILE A C 1
ATOM 1141 O O . ILE A 1 142 ? 3.157 17.583 3.077 1.00 86.81 142 ILE A O 1
ATOM 1145 N N . LEU A 1 143 ? 1.862 15.906 3.834 1.00 76.50 143 LEU A N 1
ATOM 1146 C CA . LEU A 1 143 ? 1.425 15.465 2.510 1.00 76.50 143 LEU A CA 1
ATOM 1147 C C . LEU A 1 143 ? 0.442 16.494 1.939 1.00 76.50 143 LEU A C 1
ATOM 1149 O O . LEU A 1 143 ? -0.647 16.672 2.495 1.00 76.50 143 LEU A O 1
ATOM 1153 N N . ASP A 1 144 ? 0.809 17.162 0.844 1.00 65.38 144 ASP A N 1
ATOM 1154 C CA . ASP A 1 144 ? -0.129 18.007 0.106 1.00 65.38 144 ASP A CA 1
ATOM 1155 C C . ASP A 1 144 ? -1.104 17.121 -0.690 1.00 65.38 144 ASP A C 1
ATOM 1157 O O . ASP A 1 144 ? -0.800 16.001 -1.098 1.00 65.38 144 ASP A O 1
ATOM 1161 N N . THR A 1 145 ? -2.314 17.616 -0.915 1.00 53.44 145 THR A N 1
ATOM 1162 C CA . THR A 1 145 ? -3.373 16.923 -1.662 1.00 53.44 145 THR A CA 1
ATOM 1163 C C . THR A 1 145 ? -2.996 16.596 -3.110 1.00 53.44 145 THR A C 1
ATOM 1165 O O . THR A 1 145 ? -3.593 15.691 -3.688 1.00 53.44 145 THR A O 1
ATOM 1168 N N . ALA A 1 146 ? -1.989 17.274 -3.672 1.00 51.50 146 ALA A N 1
ATOM 1169 C CA . ALA A 1 146 ? -1.415 16.976 -4.984 1.00 51.50 146 ALA A CA 1
ATOM 1170 C C . ALA A 1 146 ? -0.513 15.721 -5.007 1.00 51.50 146 ALA A C 1
ATOM 1172 O O . ALA A 1 146 ? -0.241 15.203 -6.088 1.00 51.50 146 ALA A O 1
ATOM 1173 N N . ASP A 1 147 ? -0.092 15.212 -3.842 1.00 47.47 147 ASP A N 1
ATOM 1174 C CA . ASP A 1 147 ? 0.749 14.013 -3.693 1.00 47.47 147 ASP A CA 1
ATOM 1175 C C . ASP A 1 147 ? -0.068 12.721 -3.428 1.00 47.47 147 ASP A C 1
ATOM 1177 O O . ASP A 1 147 ? 0.507 11.677 -3.099 1.00 47.47 147 ASP A O 1
ATOM 1181 N N . ARG A 1 148 ? -1.410 12.767 -3.540 1.00 38.28 148 ARG A N 1
ATOM 1182 C CA . ARG A 1 148 ? -2.327 11.624 -3.325 1.00 38.28 148 ARG A CA 1
ATOM 1183 C C . ARG A 1 148 ? -2.769 10.914 -4.604 1.00 38.28 148 ARG A C 1
ATOM 1185 O O . ARG A 1 148 ? -3.168 11.602 -5.565 1.00 38.28 148 ARG A O 1
#